Protein AF-A0A969ETV5-F1 (afdb_monomer_lite)

Secondary structure (DSSP, 8-state):
------PPEEEETTEEE------S--SS--EEEEEEEEESSSEEEEEEEEE---

Structure (mmCIF, N/CA/C/O backbone):
data_AF-A0A969ETV5-F1
#
_entry.id   AF-A0A969ETV5-F1
#
loop_
_atom_site.group_PDB
_atom_site.id
_atom_site.type_symbol
_atom_site.label_atom_id
_atom_site.label_alt_id
_atom_site.label_comp_id
_atom_site.label_asym_id
_atom_site.label_entity_id
_atom_site.label_seq_id
_atom_site.pdbx_PDB_ins_code
_atom_site.Cartn_x
_atom_site.Cartn_y
_atom_site.Cartn_z
_atom_site.occupancy
_atom_site.B_iso_or_equiv
_atom_site.auth_seq_id
_atom_site.auth_comp_id
_atom_site.auth_asym_id
_atom_site.auth_atom_id
_atom_site.pdbx_PDB_model_num
ATOM 1 N N . MET A 1 1 ? -5.916 -6.233 -13.467 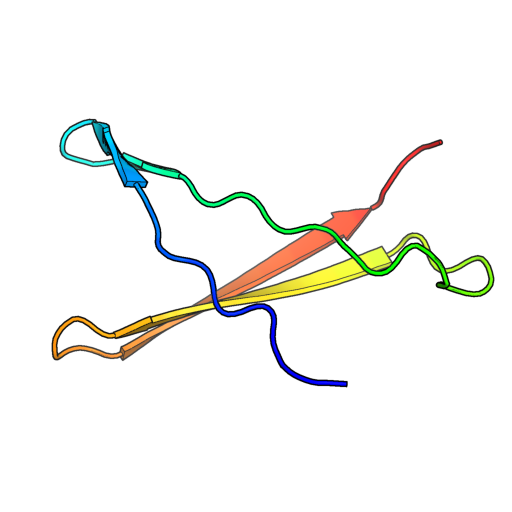1.00 49.41 1 MET A N 1
ATOM 2 C CA . MET A 1 1 ? -4.914 -6.358 -12.387 1.00 49.41 1 MET A CA 1
ATOM 3 C C . MET A 1 1 ? -5.537 -5.772 -11.132 1.00 49.41 1 MET A C 1
ATOM 5 O O . MET A 1 1 ? -6.087 -4.683 -11.230 1.00 49.41 1 MET A O 1
ATOM 9 N N . GLY A 1 2 ? -5.600 -6.537 -10.041 1.00 58.16 2 GLY A N 1
ATOM 10 C CA . GLY A 1 2 ? -6.315 -6.143 -8.820 1.00 58.16 2 GLY A CA 1
ATOM 11 C C . GLY A 1 2 ? -5.601 -5.040 -8.037 1.00 58.16 2 GLY A C 1
ATOM 12 O O . GLY A 1 2 ? -4.418 -4.789 -8.255 1.00 58.16 2 GLY A O 1
ATOM 13 N N . LEU A 1 3 ? -6.332 -4.384 -7.133 1.00 62.69 3 LEU A N 1
ATOM 14 C CA . LEU A 1 3 ? -5.762 -3.428 -6.184 1.00 62.69 3 LEU A CA 1
ATOM 15 C C . LEU A 1 3 ? -4.829 -4.164 -5.213 1.00 62.69 3 LEU A C 1
ATOM 17 O O . LEU A 1 3 ? -5.179 -5.235 -4.714 1.00 62.69 3 LEU A O 1
ATOM 21 N N . ASN A 1 4 ? -3.671 -3.573 -4.915 1.00 67.31 4 ASN A N 1
ATOM 22 C CA . ASN A 1 4 ? -2.800 -4.042 -3.840 1.00 67.31 4 ASN A CA 1
ATOM 23 C C . ASN A 1 4 ? -3.517 -3.828 -2.499 1.00 67.31 4 ASN A C 1
ATOM 25 O O . ASN A 1 4 ? -3.446 -2.748 -1.917 1.00 67.31 4 ASN A O 1
ATOM 29 N N . ARG A 1 5 ? -4.235 -4.850 -2.020 1.00 73.25 5 ARG A N 1
ATOM 30 C CA . ARG A 1 5 ? -4.786 -4.866 -0.664 1.00 73.25 5 ARG A CA 1
ATOM 31 C C . ARG A 1 5 ? -3.714 -5.410 0.269 1.00 73.25 5 ARG A C 1
ATOM 33 O O . ARG A 1 5 ? -3.286 -6.552 0.136 1.00 73.25 5 ARG A O 1
ATOM 40 N N . LEU A 1 6 ? -3.292 -4.574 1.199 1.00 75.75 6 LEU A N 1
ATOM 41 C CA . LEU A 1 6 ? -2.255 -4.870 2.174 1.00 75.75 6 LEU A CA 1
ATOM 42 C C . LEU A 1 6 ? -2.763 -4.511 3.563 1.00 75.75 6 LEU A C 1
ATOM 44 O O . LEU A 1 6 ? -3.542 -3.571 3.720 1.00 75.75 6 LEU A O 1
ATOM 48 N N . MET A 1 7 ? -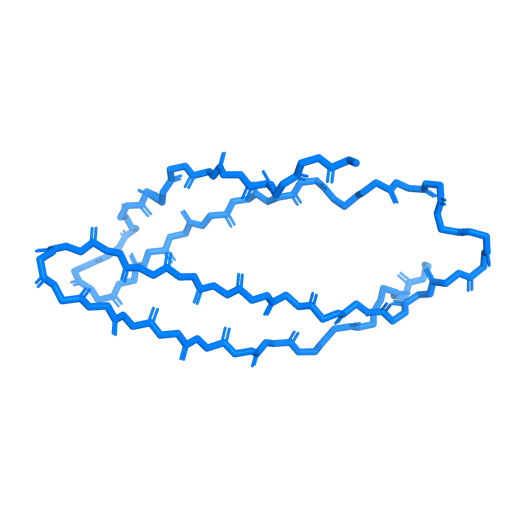2.347 -5.287 4.557 1.00 78.81 7 MET A N 1
ATOM 49 C CA . MET A 1 7 ? -2.658 -4.992 5.947 1.00 78.81 7 MET A CA 1
ATOM 50 C C . MET A 1 7 ? -1.657 -3.958 6.453 1.00 78.81 7 MET A C 1
ATOM 52 O O . MET A 1 7 ? -0.453 -4.111 6.251 1.00 78.81 7 MET A O 1
ATOM 56 N N . LEU A 1 8 ? -2.162 -2.885 7.055 1.00 80.81 8 LEU A N 1
ATOM 57 C CA . LEU A 1 8 ? -1.312 -1.897 7.702 1.00 80.81 8 LEU A CA 1
ATOM 58 C C . LEU A 1 8 ? -0.891 -2.421 9.074 1.00 80.81 8 LEU A C 1
ATOM 60 O O . LEU A 1 8 ? -1.722 -2.909 9.838 1.00 80.81 8 LEU A O 1
ATOM 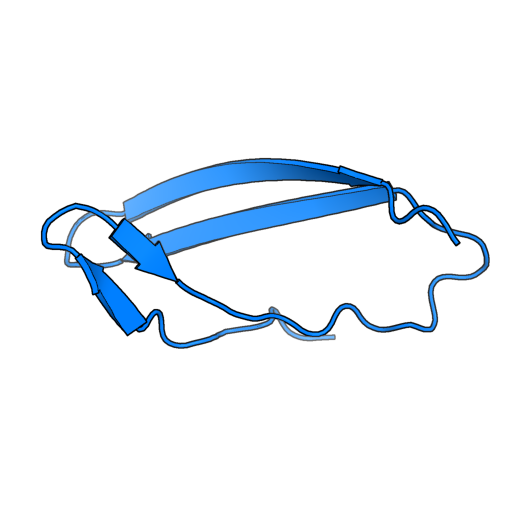64 N N . GLU A 1 9 ? 0.386 -2.271 9.400 1.00 85.44 9 GLU A N 1
ATOM 65 C CA . GLU A 1 9 ? 0.919 -2.572 10.724 1.00 85.44 9 GLU A CA 1
ATOM 66 C C . GLU A 1 9 ? 1.101 -1.275 11.507 1.00 85.44 9 GLU A C 1
ATOM 68 O O . GLU A 1 9 ? 1.719 -0.317 11.027 1.00 85.44 9 GLU A O 1
ATOM 73 N N . GLN A 1 10 ? 0.574 -1.235 12.728 1.00 83.75 10 GLN A N 1
ATOM 74 C CA . GLN A 1 10 ? 0.761 -0.094 13.612 1.00 83.75 10 GLN A CA 1
ATOM 75 C C . GLN A 1 10 ? 2.231 -0.020 14.042 1.00 83.75 10 GLN A C 1
ATOM 77 O O . GLN A 1 10 ? 2.771 -0.981 14.580 1.00 83.75 10 GLN A O 1
ATOM 82 N N . GLN A 1 11 ? 2.885 1.111 13.778 1.00 87.19 11 GLN A N 1
ATOM 83 C CA . GLN A 1 11 ? 4.272 1.361 14.195 1.00 87.19 11 GLN A CA 1
ATOM 84 C C . GLN A 1 11 ? 4.318 2.181 15.486 1.00 87.19 11 GLN A C 1
ATOM 86 O O . GLN A 1 11 ? 5.141 1.921 16.352 1.00 87.19 11 GLN A O 1
ATOM 91 N N . ASP A 1 12 ? 3.395 3.135 15.617 1.00 89.75 12 ASP A N 1
ATOM 92 C CA . ASP A 1 12 ? 3.224 4.013 16.774 1.00 89.75 12 ASP A CA 1
ATOM 93 C C . ASP A 1 12 ? 1.724 4.282 16.986 1.00 89.75 12 ASP A C 1
ATOM 95 O O . ASP A 1 12 ? 0.930 4.076 16.062 1.00 89.75 12 ASP A O 1
ATOM 99 N N . PRO A 1 13 ? 1.295 4.838 18.138 1.00 85.44 13 PRO A N 1
ATOM 100 C CA . PRO A 1 13 ? -0.119 5.129 18.403 1.00 85.44 13 PRO A CA 1
ATOM 101 C C . PRO A 1 13 ? -0.819 5.990 17.338 1.00 85.44 13 PRO A C 1
ATOM 103 O O . PRO A 1 13 ? -2.042 5.974 17.246 1.00 85.44 13 PRO A O 1
ATOM 106 N N . ARG A 1 14 ? -0.057 6.749 16.539 1.00 84.31 14 ARG A N 1
ATOM 107 C CA . ARG A 1 14 ? -0.570 7.621 15.469 1.00 84.31 14 ARG A CA 1
ATOM 108 C C . ARG A 1 14 ? -0.077 7.251 14.070 1.00 84.31 14 ARG A C 1
ATOM 110 O O . ARG A 1 14 ? -0.432 7.941 13.119 1.00 84.31 14 ARG A O 1
ATOM 117 N N . THR A 1 15 ? 0.725 6.195 13.932 1.00 80.50 15 THR A N 1
ATOM 118 C CA . THR A 1 15 ? 1.417 5.884 12.676 1.00 80.50 15 THR A CA 1
ATOM 119 C C . THR A 1 15 ? 1.176 4.440 12.273 1.00 80.50 15 THR A C 1
ATOM 121 O O . THR A 1 15 ? 1.494 3.509 13.013 1.00 80.50 15 THR A O 1
ATOM 124 N N . TRP A 1 16 ? 0.674 4.264 11.056 1.00 82.50 16 TRP A N 1
ATOM 125 C CA . TRP A 1 16 ? 0.482 2.971 10.411 1.00 82.50 16 TRP A CA 1
ATOM 126 C C . TRP A 1 16 ? 1.423 2.856 9.215 1.00 82.50 16 TRP A C 1
ATOM 128 O O . TRP A 1 16 ? 1.623 3.832 8.487 1.00 82.50 16 TRP A O 1
ATOM 138 N N . ARG A 1 17 ? 2.012 1.677 9.005 1.00 83.12 17 ARG A N 1
ATOM 139 C CA . ARG A 1 17 ? 2.911 1.403 7.879 1.00 83.12 17 ARG A CA 1
ATOM 140 C C . ARG A 1 17 ? 2.339 0.295 7.010 1.00 83.12 17 ARG A C 1
ATOM 142 O O . ARG A 1 17 ? 1.931 -0.747 7.508 1.00 83.12 17 ARG A O 1
ATOM 149 N N . GLY A 1 18 ? 2.358 0.524 5.703 1.00 80.38 18 GLY A N 1
ATOM 150 C CA . GLY A 1 18 ? 2.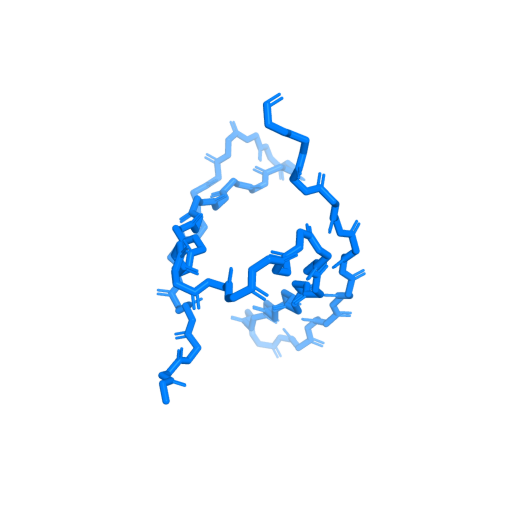074 -0.477 4.684 1.00 80.38 18 GLY A CA 1
ATOM 151 C C . GLY A 1 18 ? 3.193 -0.505 3.653 1.00 80.38 18 GLY A C 1
ATOM 152 O O . GLY A 1 18 ? 3.761 0.540 3.335 1.00 80.38 18 GLY A O 1
ATOM 153 N N . GLN A 1 19 ? 3.508 -1.687 3.127 1.00 77.00 19 GLN A N 1
ATOM 154 C CA . GLN A 1 19 ? 4.456 -1.847 2.028 1.00 77.00 19 GLN A CA 1
ATOM 155 C C . GLN A 1 19 ? 3.734 -2.450 0.824 1.00 77.00 19 GLN A C 1
ATOM 157 O O . GLN A 1 19 ? 3.118 -3.508 0.925 1.00 77.00 19 GLN A O 1
ATOM 162 N N . ALA A 1 20 ? 3.807 -1.766 -0.316 1.00 75.94 20 ALA A N 1
ATOM 163 C CA . ALA A 1 20 ? 3.260 -2.239 -1.580 1.00 75.94 20 ALA A CA 1
ATOM 164 C C . ALA A 1 20 ? 4.393 -2.424 -2.589 1.00 75.94 20 ALA A C 1
ATOM 166 O O . ALA A 1 20 ? 5.256 -1.558 -2.726 1.00 75.94 20 ALA A O 1
ATOM 167 N N . MET A 1 21 ? 4.359 -3.528 -3.331 1.00 73.12 21 MET A N 1
ATOM 168 C CA . MET A 1 21 ? 5.172 -3.679 -4.531 1.00 73.12 21 MET A CA 1
ATOM 169 C C . MET A 1 21 ? 4.406 -3.095 -5.713 1.00 73.12 21 MET A C 1
ATOM 171 O O . MET A 1 21 ? 3.299 -3.533 -6.037 1.00 73.12 21 MET A O 1
ATOM 175 N N . LEU A 1 22 ? 4.990 -2.081 -6.343 1.00 70.62 22 LEU A N 1
ATOM 176 C CA . LEU A 1 22 ? 4.470 -1.549 -7.594 1.00 70.62 22 LEU A CA 1
ATOM 177 C C . LEU A 1 22 ? 4.847 -2.522 -8.721 1.00 70.62 22 LEU A C 1
ATOM 179 O O . LEU A 1 22 ? 5.994 -2.975 -8.763 1.00 70.62 22 LEU A O 1
ATOM 183 N N . PRO A 1 23 ? 3.913 -2.886 -9.618 1.00 64.25 23 PRO A N 1
ATOM 184 C CA . PRO A 1 23 ? 4.241 -3.751 -10.739 1.00 64.25 23 PRO A CA 1
ATOM 185 C C . PRO A 1 23 ? 5.269 -3.048 -11.631 1.00 64.25 23 PRO A C 1
ATOM 187 O O . PRO A 1 23 ? 4.978 -2.039 -12.261 1.00 64.25 23 PRO A O 1
ATOM 190 N N . VAL A 1 24 ? 6.477 -3.608 -11.681 1.00 57.38 24 VAL A N 1
ATOM 191 C CA . VAL A 1 24 ? 7.665 -3.029 -12.337 1.00 57.38 24 VAL A CA 1
ATOM 192 C C . VAL A 1 24 ? 7.540 -2.976 -13.870 1.00 57.38 24 VAL A C 1
ATOM 194 O O . VAL A 1 24 ? 8.348 -2.350 -14.544 1.00 57.38 24 VAL A O 1
ATOM 197 N N . CYS A 1 25 ? 6.500 -3.587 -14.447 1.00 57.31 25 CYS A N 1
ATOM 198 C CA . CYS A 1 25 ? 6.206 -3.526 -15.881 1.00 57.31 25 CYS A CA 1
ATOM 199 C C . CYS A 1 25 ? 5.468 -2.232 -16.262 1.00 57.31 25 CYS A C 1
ATOM 201 O O . CYS A 1 25 ? 4.481 -2.255 -17.000 1.00 57.31 25 CYS A O 1
ATOM 203 N N . SER A 1 26 ? 5.908 -1.090 -15.747 1.00 59.12 26 SER A N 1
ATOM 204 C CA . SER A 1 26 ? 5.517 0.201 -16.283 1.00 59.12 26 SER A CA 1
ATOM 205 C C . SER A 1 26 ? 6.432 0.506 -17.466 1.00 59.12 26 SER A C 1
ATOM 207 O O . SER A 1 26 ? 7.585 0.853 -17.266 1.00 59.12 26 SER A O 1
ATOM 209 N N . ASN A 1 27 ? 5.952 0.363 -18.706 1.00 59.84 27 ASN A N 1
ATOM 210 C CA . ASN A 1 27 ? 6.655 0.772 -19.938 1.00 59.84 27 ASN A CA 1
ATOM 211 C C . ASN A 1 27 ? 7.187 2.226 -19.841 1.00 59.84 27 ASN A C 1
ATOM 213 O O . ASN A 1 27 ? 6.518 3.161 -20.274 1.00 59.84 27 ASN A O 1
ATOM 217 N N . GLY A 1 28 ? 8.346 2.438 -19.215 1.00 65.38 28 GLY A N 1
ATOM 218 C CA . GLY A 1 28 ? 8.910 3.758 -18.927 1.00 65.38 28 GLY A CA 1
ATOM 219 C C . GLY A 1 28 ? 8.091 4.657 -17.987 1.00 65.38 28 GLY A C 1
ATOM 220 O O . GLY A 1 28 ? 8.437 5.828 -17.860 1.00 65.38 28 GLY A O 1
ATOM 221 N N . ARG A 1 29 ? 7.016 4.171 -17.338 1.00 70.12 29 ARG A N 1
ATOM 222 C CA . ARG A 1 29 ? 6.201 5.017 -16.444 1.00 70.12 29 ARG A CA 1
ATOM 223 C C . ARG A 1 29 ? 6.799 5.033 -15.037 1.00 70.12 29 ARG A C 1
ATOM 225 O O . ARG A 1 29 ? 6.887 3.995 -14.380 1.00 70.12 29 ARG A O 1
ATOM 232 N N . THR A 1 30 ? 7.208 6.215 -14.597 1.00 74.38 30 THR A N 1
ATOM 233 C CA . THR A 1 30 ? 7.817 6.452 -13.282 1.00 74.38 30 THR A CA 1
ATOM 234 C C . THR A 1 30 ? 6.882 7.190 -12.332 1.00 74.38 30 THR A C 1
ATOM 236 O O . THR A 1 30 ? 7.147 7.199 -11.133 1.00 74.38 30 THR A O 1
ATOM 239 N N . ASP A 1 31 ? 5.787 7.763 -12.838 1.00 78.38 31 ASP A N 1
ATOM 240 C CA . ASP A 1 31 ? 4.742 8.425 -12.067 1.00 78.38 31 ASP A CA 1
ATOM 241 C C . ASP A 1 31 ? 3.649 7.446 -11.618 1.00 78.38 31 ASP A C 1
ATOM 243 O O . ASP A 1 31 ? 3.117 6.646 -12.395 1.00 78.38 31 ASP A O 1
ATOM 247 N N . TRP A 1 32 ? 3.298 7.536 -10.336 1.00 76.62 32 TRP A N 1
ATOM 248 C CA . TRP A 1 32 ? 2.311 6.677 -9.697 1.00 76.62 32 TRP A CA 1
ATOM 249 C C . TRP A 1 32 ? 1.333 7.505 -8.87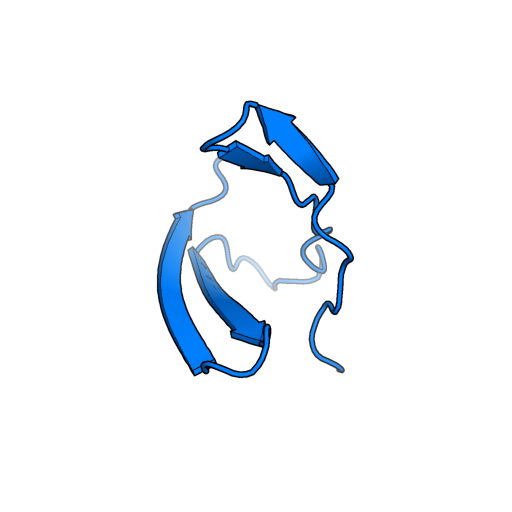1 1.00 76.62 32 TRP A C 1
ATOM 251 O O . TRP A 1 32 ? 1.736 8.366 -8.088 1.00 76.62 32 TRP A O 1
ATOM 261 N N . ARG A 1 33 ? 0.041 7.188 -9.006 1.00 81.88 33 ARG A N 1
ATOM 262 C CA . ARG A 1 33 ? -1.007 7.601 -8.067 1.00 81.88 33 ARG A CA 1
ATOM 263 C C . ARG A 1 33 ? -1.338 6.422 -7.163 1.00 81.88 33 ARG A C 1
ATOM 265 O O . ARG A 1 33 ? -1.713 5.356 -7.649 1.00 81.88 33 ARG A O 1
ATOM 272 N N . ILE A 1 34 ? -1.207 6.628 -5.863 1.00 79.31 34 ILE A N 1
ATOM 273 C CA . ILE A 1 34 ? -1.533 5.660 -4.823 1.00 79.31 34 ILE A CA 1
ATOM 274 C C . ILE A 1 34 ? -2.795 6.157 -4.130 1.00 79.31 34 ILE A C 1
ATOM 276 O O . ILE A 1 34 ? -2.782 7.221 -3.519 1.00 79.31 34 ILE A O 1
ATOM 280 N N . THR A 1 35 ? -3.871 5.383 -4.207 1.00 82.25 35 THR A N 1
ATOM 281 C CA . THR A 1 35 ? -5.092 5.649 -3.444 1.00 82.25 35 THR A CA 1
ATOM 282 C C . THR A 1 35 ? -5.089 4.750 -2.216 1.00 82.25 35 THR A C 1
ATOM 284 O O . THR A 1 35 ? -5.077 3.524 -2.342 1.00 82.25 35 THR A O 1
ATOM 287 N N . VAL A 1 36 ? -5.063 5.356 -1.031 1.00 78.94 36 VAL A N 1
ATOM 288 C CA . VAL A 1 36 ? -5.162 4.644 0.245 1.00 78.94 36 VAL A CA 1
ATOM 289 C C . VAL A 1 36 ? -6.594 4.756 0.732 1.00 78.94 36 VAL A C 1
ATOM 291 O O . VAL A 1 36 ? -7.104 5.862 0.907 1.00 78.94 36 VAL A O 1
ATOM 294 N N . GLU A 1 37 ? -7.218 3.604 0.950 1.00 80.75 37 GLU A N 1
ATOM 295 C CA . GLU A 1 37 ? -8.538 3.489 1.551 1.00 80.75 37 GLU A CA 1
ATOM 296 C C . GLU A 1 37 ? -8.408 2.783 2.899 1.00 80.75 37 GLU A C 1
ATOM 298 O O . GLU A 1 37 ? -7.883 1.670 2.972 1.00 80.75 37 GLU A O 1
ATOM 303 N N . ILE A 1 38 ? -8.864 3.449 3.957 1.00 79.12 38 ILE A N 1
ATOM 304 C CA . ILE A 1 38 ? -8.959 2.877 5.301 1.00 79.12 38 ILE A CA 1
ATOM 305 C C . ILE A 1 38 ? -10.442 2.682 5.588 1.00 79.12 38 ILE A C 1
ATOM 307 O O . ILE A 1 38 ? -11.223 3.622 5.436 1.00 79.12 38 ILE A O 1
ATOM 311 N N . ASP A 1 39 ? -10.799 1.461 5.975 1.00 78.25 39 ASP A N 1
ATOM 312 C CA . ASP A 1 39 ? -12.146 1.078 6.384 1.00 78.25 39 ASP A CA 1
ATOM 313 C C . ASP A 1 39 ? -12.072 0.462 7.786 1.00 78.25 39 ASP A C 1
ATOM 315 O O . ASP A 1 39 ? -11.621 -0.673 7.957 1.00 78.25 39 ASP A O 1
ATOM 319 N N . ASP A 1 40 ? -12.453 1.252 8.790 1.00 77.69 40 ASP A N 1
ATOM 320 C CA . ASP A 1 40 ? -12.553 0.855 10.202 1.00 77.69 40 ASP A CA 1
ATOM 321 C C . ASP A 1 40 ? -13.992 0.994 10.742 1.00 77.69 40 ASP A C 1
ATOM 323 O O . ASP A 1 40 ? -14.217 1.111 11.949 1.00 77.69 40 ASP A O 1
ATOM 327 N N . GLY A 1 41 ? -14.978 1.002 9.836 1.00 79.31 41 GLY A N 1
ATOM 328 C CA . GLY A 1 41 ? -16.340 1.478 10.097 1.00 79.31 41 GLY A CA 1
ATOM 329 C C . GLY A 1 41 ? -16.564 2.922 9.630 1.00 79.31 41 GLY A C 1
ATOM 330 O O . GLY A 1 41 ? -17.711 3.320 9.417 1.00 79.31 41 GLY A O 1
ATOM 331 N N . HIS A 1 42 ? -15.488 3.677 9.388 1.00 73.88 42 HIS A N 1
ATOM 3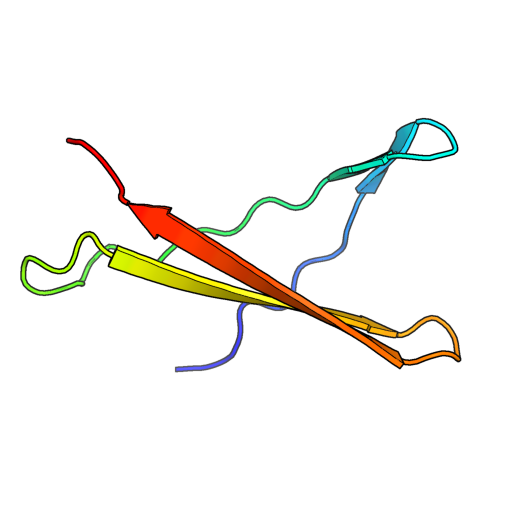32 C CA . HIS A 1 42 ? -15.494 4.918 8.619 1.00 73.88 42 HIS A CA 1
ATOM 333 C C . HIS A 1 42 ? -14.576 4.778 7.405 1.00 73.88 42 HIS A C 1
ATOM 335 O O . HIS A 1 42 ? -13.503 4.183 7.477 1.00 73.88 42 HIS A O 1
ATOM 341 N N . ARG A 1 43 ? -15.001 5.349 6.273 1.00 80.06 43 ARG A N 1
ATOM 342 C CA . ARG A 1 43 ? -14.238 5.300 5.026 1.00 80.06 43 ARG A CA 1
ATOM 343 C C . ARG A 1 43 ? -13.406 6.565 4.866 1.00 80.06 43 ARG A C 1
ATOM 345 O O . ARG A 1 43 ? -13.955 7.639 4.613 1.00 80.06 43 ARG A O 1
ATOM 352 N N . TYR A 1 44 ? -12.089 6.422 4.949 1.00 79.69 44 TYR A N 1
ATOM 353 C CA . TYR A 1 44 ? -11.136 7.490 4.646 1.00 79.69 44 TYR A CA 1
ATOM 354 C C . TYR A 1 44 ? -10.429 7.194 3.330 1.00 79.69 44 TYR A C 1
ATOM 356 O O . TYR A 1 44 ? -9.978 6.071 3.109 1.00 79.69 44 TYR A O 1
ATOM 364 N N . MET A 1 45 ? -10.314 8.203 2.465 1.00 83.12 45 MET A N 1
ATOM 365 C CA . MET A 1 45 ? -9.622 8.085 1.183 1.00 83.12 45 MET A CA 1
ATOM 366 C C . MET A 1 45 ? -8.617 9.221 1.018 1.00 83.12 45 MET A C 1
ATOM 368 O O . MET A 1 45 ? -8.964 10.387 1.206 1.00 83.12 45 MET A O 1
ATOM 372 N N . SER A 1 46 ? -7.385 8.879 0.645 1.00 81.69 46 SER A N 1
ATOM 373 C CA . SER A 1 46 ? -6.344 9.853 0.315 1.00 81.69 46 SER A CA 1
ATOM 374 C C . SER A 1 46 ? -5.566 9.413 -0.917 1.00 81.69 46 SER A C 1
ATOM 376 O O . SER A 1 46 ? -5.247 8.234 -1.074 1.00 81.69 46 SER A O 1
ATOM 378 N N . ASP A 1 47 ? -5.232 10.381 -1.765 1.00 85.38 47 ASP A N 1
ATOM 379 C CA . ASP A 1 47 ? -4.397 10.181 -2.942 1.00 85.38 47 ASP A CA 1
ATOM 380 C C . ASP A 1 47 ? -2.980 10.691 -2.684 1.00 85.38 47 ASP A C 1
ATOM 382 O O . ASP A 1 47 ? -2.779 11.808 -2.207 1.00 85.38 47 ASP A O 1
ATOM 386 N N . PHE A 1 48 ? -1.995 9.881 -3.053 1.00 81.81 48 PHE A N 1
ATOM 387 C CA . PHE A 1 48 ? -0.581 10.226 -3.005 1.00 81.81 48 PHE A CA 1
ATOM 388 C C . PHE A 1 48 ? 0.009 10.106 -4.404 1.00 81.81 48 PHE A C 1
ATOM 390 O O . PHE A 1 48 ? -0.243 9.133 -5.113 1.00 81.81 48 PHE A O 1
ATOM 397 N N . PHE A 1 49 ? 0.817 11.086 -4.792 1.00 82.19 49 PHE A N 1
ATOM 398 C CA . PHE A 1 49 ? 1.543 11.076 -6.056 1.00 82.19 49 PHE A CA 1
ATOM 399 C C . PHE A 1 49 ? 3.019 10.864 -5.758 1.00 82.19 49 PHE A C 1
ATOM 401 O O . PHE A 1 49 ? 3.583 11.550 -4.906 1.00 82.19 49 PHE A O 1
ATOM 408 N N . THR A 1 50 ? 3.637 9.902 -6.433 1.00 78.38 50 THR A N 1
ATOM 409 C CA . THR A 1 50 ? 5.065 9.625 -6.279 1.00 78.38 50 THR A CA 1
ATOM 410 C C . THR A 1 50 ? 5.723 9.400 -7.629 1.00 78.38 50 THR A C 1
ATOM 412 O O . THR A 1 50 ? 5.080 8.950 -8.580 1.00 78.38 50 THR A O 1
ATOM 415 N N . VAL A 1 51 ? 7.009 9.730 -7.699 1.00 77.38 51 VAL A N 1
ATOM 416 C CA . VAL A 1 51 ? 7.868 9.470 -8.850 1.00 77.38 51 VAL A CA 1
ATOM 417 C C . VAL A 1 51 ? 8.992 8.561 -8.382 1.00 77.38 51 VAL A C 1
ATOM 419 O O . VAL A 1 51 ? 9.705 8.894 -7.437 1.00 77.38 51 VAL A O 1
ATOM 422 N N . VAL A 1 52 ? 9.151 7.410 -9.031 1.00 71.38 52 VAL A N 1
ATOM 423 C CA . VAL A 1 52 ? 10.288 6.522 -8.773 1.00 71.38 52 VAL A CA 1
ATOM 424 C C . VAL A 1 52 ? 11.478 7.041 -9.573 1.00 71.38 52 VAL A C 1
ATOM 426 O O . VAL A 1 52 ? 11.473 6.993 -10.803 1.00 71.38 52 VAL A O 1
ATOM 429 N N . THR A 1 53 ? 12.487 7.560 -8.880 1.00 65.50 53 THR A N 1
ATOM 430 C CA . THR A 1 53 ? 13.796 7.854 -9.472 1.00 65.50 53 THR A CA 1
ATOM 431 C C . THR A 1 53 ? 14.624 6.566 -9.554 1.00 65.50 53 THR A C 1
ATOM 433 O O . THR A 1 53 ? 14.641 5.833 -8.562 1.00 65.50 53 THR A O 1
ATOM 436 N N . PRO A 1 54 ? 15.262 6.271 -10.703 1.00 61.28 54 PRO A N 1
ATOM 437 C CA . PRO A 1 54 ? 16.148 5.117 -10.856 1.00 61.28 54 PRO A CA 1
ATOM 438 C C . PRO A 1 54 ? 17.405 5.207 -9.983 1.00 61.28 54 PRO A C 1
ATOM 440 O O . PRO A 1 54 ? 17.810 6.341 -9.634 1.00 61.28 54 PRO A O 1
#

Sequence (54 aa):
MGLNRLMLEQQDPRTWRGQAMLPVCSNGRTDWRITVEIDDGHRYMSDFFTVVTP

Radius of gyration: 13.2 Å; chains: 1; bounding box: 32×17×38 Å

pLDDT: mean 75.32, std 9.02, range [49.41, 89.75]

Foldseek 3Di:
DDDPDFDWDDPDPPDTDTDDDDDPPPPPDQKDWDWDWDPPVDTDIDIDIDGDDD